Protein AF-A0A0B5HIW0-F1 (afdb_monomer_lite)

pLDDT: mean 83.06, std 13.46, range [48.53, 96.5]

Foldseek 3Di:
DPDPVVVVVVVVVVVVVVVVVVVVVVVVVVVVVVVVVVVVVVVVVVVVVVVVVPPPPPVVVVVVVVVVVLVPDDPNPVVVVVVVVVLLVVLLVLLQVCQAPDQDAPVVSCCVCCVVVVSDHPVVNVVSVVVCVVVQQWDWDQDPNTTTIHGD

Sequence (152 aa):
MFGGDSDRNSIAKAFSKITGDVAKLSEELNRLKQDHSKLLEENMALKKQISANSFSFDREMIGSIVKETLKHAPSSNSLMKKFNKKRKSILTVRISNLAMHQNLTLPEIKEIVVDQEALCSKATFYRYVDRMKSRGMLDFVKINEMDIVVKA

Radius of gyration: 30.12 Å; chains: 1; bounding box: 63×43×89 Å

Structure (mmCIF, N/CA/C/O backbone):
data_AF-A0A0B5HIW0-F1
#
_entry.id   AF-A0A0B5HIW0-F1
#
loop_
_atom_site.group_PDB
_atom_site.id
_atom_site.type_symbol
_atom_site.label_atom_id
_atom_site.label_alt_id
_atom_site.label_comp_id
_atom_site.label_asym_id
_atom_site.label_entity_id
_atom_site.label_seq_id
_atom_site.pdbx_PDB_ins_code
_atom_site.Cartn_x
_atom_site.Cartn_y
_atom_site.Cartn_z
_atom_site.occupancy
_atom_site.B_iso_or_equiv
_atom_site.auth_seq_id
_atom_site.auth_comp_id
_atom_site.auth_asym_id
_atom_site.auth_atom_id
_atom_site.pdbx_PDB_model_num
ATOM 1 N N . MET A 1 1 ? 40.058 -11.526 -63.325 1.00 48.53 1 MET A N 1
ATOM 2 C CA . MET A 1 1 ? 40.212 -10.621 -62.166 1.00 48.53 1 MET A CA 1
ATOM 3 C C . MET A 1 1 ? 39.069 -9.608 -62.171 1.00 48.53 1 MET A C 1
ATOM 5 O O . MET A 1 1 ? 39.239 -8.581 -62.796 1.00 48.53 1 MET A O 1
ATOM 9 N N . PHE A 1 2 ? 37.910 -9.881 -61.556 1.00 53.56 2 PHE A N 1
ATOM 10 C CA . PHE A 1 2 ? 36.813 -8.889 -61.444 1.00 53.56 2 PHE A CA 1
ATOM 11 C C . PHE A 1 2 ? 35.931 -9.131 -60.197 1.00 53.56 2 PHE A C 1
ATOM 13 O O . PHE A 1 2 ? 34.711 -9.135 -60.279 1.00 53.56 2 PHE A O 1
ATOM 20 N N . GLY A 1 3 ? 36.547 -9.383 -59.033 1.00 55.62 3 GLY A N 1
ATOM 21 C CA . GLY A 1 3 ? 35.827 -9.527 -57.751 1.00 55.62 3 GLY A CA 1
ATOM 22 C C . GLY A 1 3 ? 35.833 -8.271 -56.865 1.00 55.62 3 GLY A C 1
ATOM 23 O O . GLY A 1 3 ? 34.950 -8.099 -56.036 1.00 55.62 3 GLY A O 1
ATOM 24 N N . GLY A 1 4 ? 36.798 -7.362 -57.056 1.00 61.31 4 GLY A N 1
ATOM 25 C CA . GLY A 1 4 ? 37.057 -6.259 -56.116 1.00 61.31 4 GLY A CA 1
ATOM 26 C C . GLY A 1 4 ? 36.039 -5.112 -56.128 1.00 61.31 4 GLY 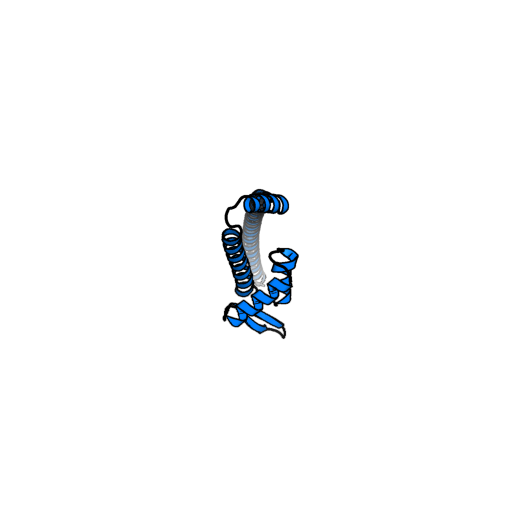A C 1
ATOM 27 O O . GLY A 1 4 ? 35.841 -4.468 -55.099 1.00 61.31 4 GLY A O 1
ATOM 28 N N . ASP A 1 5 ? 35.365 -4.862 -57.254 1.00 61.69 5 ASP A N 1
ATOM 29 C CA . ASP A 1 5 ? 34.419 -3.740 -57.371 1.00 61.69 5 ASP A CA 1
ATOM 30 C C . ASP A 1 5 ? 33.046 -4.054 -56.760 1.00 61.69 5 ASP A C 1
ATOM 32 O O . ASP A 1 5 ? 32.392 -3.167 -56.207 1.00 61.69 5 ASP A O 1
ATOM 36 N N . SER A 1 6 ? 32.628 -5.324 -56.788 1.00 67.69 6 SER A N 1
ATOM 37 C CA . SER A 1 6 ? 31.381 -5.772 -56.153 1.00 67.69 6 SER A CA 1
ATOM 38 C C . SER A 1 6 ? 31.472 -5.685 -54.626 1.00 67.69 6 SER A C 1
ATOM 40 O O . SER A 1 6 ? 30.557 -5.173 -53.977 1.00 67.69 6 SER A O 1
ATOM 42 N N . ASP A 1 7 ? 32.606 -6.102 -54.059 1.00 71.50 7 ASP A N 1
ATOM 43 C CA . ASP A 1 7 ? 32.850 -6.046 -52.616 1.00 71.50 7 ASP A CA 1
ATOM 44 C C . ASP A 1 7 ? 33.042 -4.610 -52.115 1.00 71.50 7 ASP A C 1
ATOM 46 O O . ASP A 1 7 ? 32.520 -4.237 -51.068 1.00 71.50 7 ASP A O 1
ATOM 50 N N . ARG A 1 8 ? 33.700 -3.734 -52.885 1.00 74.62 8 ARG A N 1
ATOM 51 C CA . ARG A 1 8 ? 33.768 -2.304 -52.531 1.00 74.62 8 ARG A CA 1
ATOM 52 C C . ARG A 1 8 ? 32.392 -1.653 -52.456 1.00 74.62 8 ARG A C 1
ATOM 54 O O . ARG A 1 8 ? 32.139 -0.855 -51.554 1.00 74.62 8 ARG A O 1
ATOM 61 N N . ASN A 1 9 ? 31.505 -1.985 -53.389 1.00 79.25 9 ASN A N 1
ATOM 62 C CA . ASN A 1 9 ? 30.176 -1.388 -53.456 1.00 79.25 9 ASN A CA 1
ATOM 63 C C . ASN A 1 9 ? 29.248 -1.912 -52.341 1.00 79.25 9 ASN A C 1
ATOM 65 O O . ASN A 1 9 ? 28.446 -1.158 -51.785 1.00 79.25 9 ASN A O 1
ATOM 69 N N . SER A 1 10 ? 29.377 -3.189 -51.960 1.00 81.62 10 SER A N 1
ATOM 70 C CA . SER A 1 10 ? 28.636 -3.766 -50.828 1.00 81.62 10 SER A CA 1
ATOM 71 C C . SER A 1 10 ? 29.095 -3.177 -49.488 1.00 81.62 10 SER A C 1
ATOM 73 O O . SER A 1 10 ? 28.260 -2.796 -48.664 1.00 81.62 10 SER A O 1
ATOM 75 N N . ILE A 1 11 ? 30.406 -2.993 -49.313 1.00 81.31 11 ILE A N 1
ATOM 76 C CA . ILE A 1 11 ? 31.005 -2.358 -48.135 1.00 81.31 11 ILE A CA 1
ATOM 77 C C . ILE A 1 11 ? 30.565 -0.891 -48.024 1.00 81.31 11 ILE A C 1
ATOM 79 O O . ILE A 1 11 ? 30.132 -0.461 -46.955 1.00 81.31 11 ILE A O 1
ATOM 83 N N . ALA A 1 12 ? 30.582 -0.130 -49.122 1.00 83.81 12 ALA A N 1
ATOM 84 C CA . ALA A 1 12 ? 30.123 1.261 -49.131 1.00 83.81 12 ALA A CA 1
ATOM 85 C C . ALA A 1 12 ? 28.642 1.398 -48.727 1.00 83.81 12 ALA A C 1
ATOM 87 O O . ALA A 1 12 ? 28.290 2.274 -47.933 1.00 83.81 12 ALA A O 1
ATOM 88 N N . LYS A 1 13 ? 27.773 0.495 -49.204 1.00 87.44 13 LYS A N 1
ATOM 89 C CA . LYS A 1 13 ? 26.360 0.445 -48.787 1.00 87.44 13 LYS A CA 1
ATOM 90 C C . LYS A 1 13 ? 26.201 0.110 -47.304 1.00 87.44 13 LYS A C 1
ATOM 92 O O . LYS A 1 13 ? 25.373 0.727 -46.636 1.00 87.44 13 LYS A O 1
ATOM 97 N N . ALA A 1 14 ? 26.988 -0.829 -46.780 1.00 86.94 14 ALA A N 1
ATOM 98 C CA . ALA A 1 14 ? 26.964 -1.176 -45.361 1.00 86.94 14 ALA A CA 1
ATOM 99 C C . ALA A 1 14 ? 27.397 0.008 -44.481 1.00 86.94 14 ALA A C 1
ATOM 101 O O . ALA A 1 14 ? 26.700 0.337 -43.524 1.00 86.94 14 ALA A O 1
ATOM 102 N N . PHE A 1 15 ? 28.475 0.712 -44.841 1.00 88.56 15 PHE A N 1
ATOM 103 C CA . PHE A 1 15 ? 28.920 1.906 -44.116 1.00 88.56 15 PHE A CA 1
ATOM 104 C C . PHE A 1 15 ? 27.912 3.053 -44.181 1.00 88.56 15 PHE A C 1
ATOM 106 O O . PHE A 1 15 ? 27.687 3.707 -43.164 1.00 88.56 15 PHE A O 1
ATOM 113 N N . SER A 1 16 ? 27.269 3.271 -45.334 1.00 89.69 16 SER A N 1
ATOM 114 C CA . SER A 1 16 ? 26.196 4.264 -45.476 1.00 89.69 16 SER A CA 1
ATOM 115 C C . SER A 1 16 ? 24.995 3.938 -44.581 1.00 89.69 16 SER A C 1
ATOM 117 O O . SER A 1 16 ? 24.428 4.827 -43.947 1.00 89.69 16 SER A O 1
ATOM 119 N N . LYS A 1 17 ? 2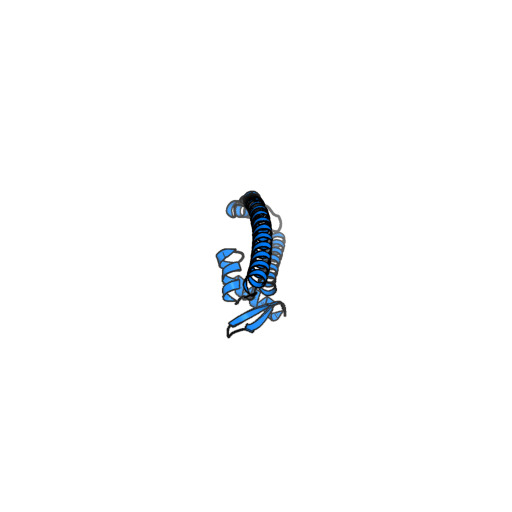4.643 2.653 -44.459 1.00 91.50 17 LYS A N 1
ATOM 120 C CA . LYS A 1 17 ? 23.584 2.208 -43.550 1.00 91.50 17 LYS A CA 1
ATOM 121 C C . LYS A 1 17 ? 23.972 2.404 -42.082 1.00 91.50 17 LYS A C 1
ATOM 123 O O . LYS A 1 17 ? 23.197 2.983 -41.333 1.00 91.50 17 LYS A O 1
ATOM 128 N N . ILE A 1 18 ? 25.188 2.010 -41.699 1.00 90.88 18 ILE A N 1
ATOM 129 C CA . ILE A 1 18 ? 25.709 2.183 -40.333 1.00 90.88 18 ILE A CA 1
ATOM 130 C C . ILE A 1 18 ? 25.744 3.662 -39.945 1.00 90.88 18 ILE A C 1
ATOM 132 O O . ILE A 1 18 ? 25.318 4.014 -38.853 1.00 90.88 18 ILE A O 1
ATOM 136 N N . THR A 1 19 ? 26.207 4.547 -40.829 1.00 90.19 19 THR A N 1
ATOM 137 C CA . THR A 1 19 ? 26.210 5.994 -40.550 1.00 90.19 19 THR A CA 1
ATOM 138 C C . THR A 1 19 ? 24.798 6.551 -40.393 1.00 90.19 19 THR A C 1
ATOM 140 O O . THR A 1 19 ? 24.568 7.358 -39.493 1.00 90.19 19 THR A O 1
ATOM 143 N N . GLY A 1 20 ? 23.840 6.084 -41.198 1.00 92.12 20 GLY A N 1
ATOM 144 C CA . GLY A 1 20 ? 22.427 6.428 -41.033 1.00 92.12 20 GLY A CA 1
ATOM 145 C C . GLY A 1 20 ? 21.839 5.944 -39.703 1.00 92.12 20 GLY A C 1
ATOM 146 O O . GLY A 1 20 ? 21.137 6.697 -39.030 1.00 92.12 20 GLY A O 1
ATOM 147 N N . ASP A 1 21 ? 22.156 4.717 -39.294 1.00 92.56 21 ASP A N 1
ATOM 148 C CA . ASP A 1 21 ? 21.675 4.140 -38.035 1.00 92.56 21 ASP A CA 1
ATOM 149 C C . ASP A 1 21 ? 22.323 4.825 -36.818 1.00 92.56 21 ASP A C 1
ATOM 151 O O . ASP A 1 21 ? 21.635 5.133 -35.847 1.00 92.56 21 ASP A O 1
ATOM 155 N N . VAL A 1 22 ? 23.614 5.169 -36.889 1.00 93.56 22 VAL A N 1
ATOM 156 C CA . VAL A 1 22 ? 24.318 5.951 -35.855 1.00 93.56 22 VAL A CA 1
ATOM 157 C C . VAL A 1 22 ? 23.713 7.348 -35.707 1.00 93.56 22 VAL A C 1
ATOM 159 O O . VAL A 1 22 ? 23.535 7.819 -34.583 1.00 93.56 22 VAL A O 1
ATOM 162 N N . ALA A 1 23 ? 23.349 8.003 -36.813 1.00 92.00 23 ALA A N 1
ATOM 163 C CA . ALA A 1 23 ? 22.689 9.305 -36.768 1.00 92.00 23 ALA A CA 1
ATOM 164 C C . ALA A 1 23 ? 21.316 9.223 -36.078 1.00 92.00 23 ALA A C 1
ATOM 166 O O . ALA A 1 23 ? 21.024 10.036 -35.201 1.00 92.00 23 ALA A O 1
ATOM 167 N N . LYS A 1 24 ? 20.511 8.203 -36.405 1.00 93.19 24 LYS A N 1
ATOM 168 C CA . LYS A 1 24 ? 19.208 7.965 -35.761 1.00 93.19 24 LYS A CA 1
ATOM 169 C C . LYS A 1 24 ? 19.344 7.663 -34.272 1.00 93.19 24 LYS A C 1
ATOM 171 O O . LYS A 1 24 ? 18.658 8.282 -33.466 1.00 93.19 24 LYS A O 1
ATOM 176 N N . LEU A 1 25 ? 20.268 6.776 -33.898 1.00 92.38 25 LEU A N 1
ATOM 177 C CA . LEU A 1 25 ? 20.545 6.457 -32.496 1.00 92.38 25 LEU A CA 1
ATOM 178 C C . LEU A 1 25 ? 20.999 7.693 -31.717 1.00 92.38 25 LEU A C 1
ATOM 180 O O . LEU A 1 25 ? 20.577 7.893 -30.582 1.00 92.38 25 LEU A O 1
ATOM 184 N N . SER A 1 26 ? 21.826 8.549 -32.321 1.00 92.06 26 SER A N 1
ATOM 185 C CA . SER A 1 26 ? 22.236 9.806 -31.693 1.00 92.06 26 SER A CA 1
ATOM 186 C C . SER A 1 26 ? 21.053 10.747 -31.466 1.00 92.06 26 SER A C 1
ATOM 188 O O . SER A 1 26 ? 21.012 11.443 -30.451 1.00 92.06 26 SER A O 1
ATOM 190 N N . GLU A 1 27 ? 20.101 10.795 -32.396 1.00 94.38 27 GLU A N 1
ATOM 191 C CA . GLU A 1 27 ? 18.908 11.626 -32.262 1.00 94.38 27 GLU A CA 1
ATOM 192 C C . GLU A 1 27 ? 17.963 11.082 -31.182 1.00 94.38 27 GLU A C 1
ATOM 194 O O . GLU A 1 27 ? 17.504 11.840 -30.325 1.00 94.38 27 GLU A O 1
ATOM 199 N N . GLU A 1 28 ? 17.740 9.768 -31.153 1.00 94.19 28 GLU A N 1
ATOM 200 C CA . GLU A 1 28 ? 16.955 9.097 -30.111 1.00 94.19 28 GLU A CA 1
ATOM 201 C C . GLU A 1 28 ? 17.572 9.279 -28.722 1.00 94.19 28 GLU A C 1
ATOM 203 O O . GLU A 1 28 ? 16.864 9.609 -27.772 1.00 94.19 28 GLU A O 1
ATOM 208 N N . LEU A 1 29 ? 18.895 9.149 -28.599 1.00 93.06 29 LEU A N 1
ATOM 209 C CA . LEU A 1 29 ? 19.611 9.343 -27.337 1.00 93.06 29 LEU A CA 1
ATOM 210 C C . LEU A 1 29 ? 19.461 10.787 -26.834 1.00 93.06 29 LEU A C 1
ATOM 212 O O . LEU A 1 29 ? 19.252 11.016 -25.641 1.00 93.06 29 LEU A O 1
ATOM 216 N N . ASN A 1 30 ? 19.504 11.768 -27.738 1.00 93.06 30 ASN A N 1
ATOM 217 C CA . ASN A 1 30 ? 19.277 13.169 -27.388 1.00 93.06 30 ASN A CA 1
ATOM 218 C C . ASN A 1 30 ? 17.831 13.434 -26.946 1.00 93.06 30 ASN A C 1
ATOM 220 O O . ASN A 1 30 ? 17.629 14.114 -25.938 1.00 93.06 30 ASN A O 1
ATOM 224 N N . ARG A 1 31 ? 16.835 12.858 -27.632 1.00 94.88 31 ARG A N 1
ATOM 225 C CA . ARG A 1 31 ? 15.425 12.952 -27.215 1.00 94.88 31 ARG A CA 1
ATOM 226 C C . ARG A 1 31 ? 15.207 12.315 -25.845 1.00 94.88 31 ARG A C 1
ATOM 228 O O . ARG A 1 31 ? 14.646 12.950 -24.959 1.00 94.88 31 ARG A O 1
ATOM 235 N N . LEU A 1 32 ? 15.752 11.120 -25.628 1.00 93.19 32 LEU A N 1
ATOM 236 C CA . LEU A 1 32 ? 15.624 10.403 -24.362 1.00 93.19 32 LEU A CA 1
ATOM 237 C C . LEU A 1 32 ? 16.258 11.170 -23.193 1.00 93.19 32 LEU A C 1
ATOM 239 O O . LEU A 1 32 ? 15.688 11.229 -22.105 1.00 93.19 32 LEU A O 1
ATOM 243 N N . LYS A 1 33 ? 17.415 11.809 -23.412 1.00 93.00 33 LYS A N 1
ATOM 244 C CA . LYS A 1 33 ? 18.030 12.702 -22.415 1.00 93.00 33 LYS A CA 1
ATOM 245 C C . LYS A 1 33 ? 17.126 13.882 -22.067 1.00 93.00 33 LYS A C 1
ATOM 247 O O . LYS A 1 33 ? 17.026 14.243 -20.894 1.00 93.00 33 LYS A O 1
ATOM 252 N N . GLN A 1 34 ? 16.479 14.478 -23.065 1.00 94.50 34 GLN A N 1
ATOM 253 C CA . GLN A 1 34 ? 15.571 15.600 -22.856 1.00 94.50 34 GLN A CA 1
ATOM 254 C C . GLN A 1 34 ? 14.332 15.178 -22.055 1.00 94.50 34 GLN A C 1
ATOM 256 O O . GLN A 1 34 ? 13.962 15.861 -21.099 1.00 94.50 34 GLN A O 1
ATOM 261 N N . ASP A 1 35 ? 13.741 14.033 -22.390 1.00 93.06 35 ASP A N 1
ATOM 262 C CA . ASP A 1 35 ? 12.578 13.494 -21.681 1.00 93.06 35 ASP A CA 1
ATOM 263 C C . ASP A 1 35 ? 12.922 13.111 -20.239 1.00 93.06 35 ASP A C 1
ATOM 265 O O . ASP A 1 35 ? 12.192 13.459 -19.310 1.00 93.06 35 ASP A O 1
ATOM 269 N N . HIS A 1 36 ? 14.084 12.489 -20.018 1.00 92.44 36 HIS A N 1
ATOM 270 C CA . HIS A 1 36 ? 14.567 12.181 -18.672 1.00 92.44 36 HIS A CA 1
ATOM 271 C C . HIS A 1 36 ? 14.756 13.446 -17.821 1.00 92.44 36 HIS A C 1
ATOM 273 O O . HIS A 1 36 ? 14.417 13.457 -16.637 1.00 92.44 36 HIS A O 1
ATOM 279 N N . SER A 1 37 ? 15.259 14.533 -18.416 1.00 92.62 37 SER A N 1
ATOM 280 C CA . SER A 1 37 ? 15.401 15.810 -17.711 1.00 92.62 37 SER A CA 1
ATOM 281 C C . SER A 1 37 ? 14.047 16.391 -17.290 1.00 92.62 37 SER A C 1
ATOM 283 O O . SER A 1 37 ? 13.918 16.853 -16.158 1.00 92.62 37 SER A O 1
ATOM 285 N N . LYS A 1 38 ? 13.031 16.327 -18.161 1.00 93.75 38 LYS A N 1
ATOM 286 C CA . LYS A 1 38 ? 11.668 16.786 -17.840 1.00 93.75 38 LYS A CA 1
ATOM 287 C C . LYS A 1 38 ? 11.029 15.949 -16.733 1.00 93.75 38 LYS A C 1
ATOM 289 O O . LYS A 1 38 ? 10.497 16.500 -15.776 1.00 93.75 38 LYS A O 1
ATOM 294 N N . LEU A 1 39 ? 11.143 14.623 -16.815 1.00 93.06 39 LEU A N 1
ATOM 295 C CA . LEU A 1 39 ? 10.603 13.713 -15.799 1.00 93.06 39 LEU A CA 1
ATOM 296 C C . LEU A 1 39 ? 11.245 13.917 -14.421 1.00 93.06 39 LEU A C 1
ATOM 298 O O . LEU A 1 39 ? 10.571 13.771 -13.398 1.00 93.06 39 LEU A O 1
ATOM 302 N N . LEU A 1 40 ? 12.539 14.251 -14.371 1.00 93.31 40 LEU A N 1
ATOM 303 C CA . LEU A 1 40 ? 13.216 14.606 -13.122 1.00 93.31 40 LEU A CA 1
ATOM 304 C C . LEU A 1 40 ? 12.671 15.906 -12.527 1.00 93.31 40 LEU A C 1
ATOM 306 O O . LEU A 1 40 ? 12.465 15.981 -11.314 1.00 93.31 40 LEU A O 1
ATOM 310 N N . GLU A 1 41 ? 12.425 16.912 -13.362 1.00 91.62 41 GLU A N 1
ATOM 311 C CA . GLU A 1 41 ? 11.862 18.193 -12.939 1.00 91.62 41 GLU A CA 1
ATOM 312 C C . GLU A 1 41 ? 10.431 18.034 -12.408 1.00 91.62 41 GLU A C 1
ATOM 314 O O . GLU A 1 41 ? 10.129 18.491 -11.302 1.00 91.62 41 GLU A O 1
ATOM 319 N N . GLU A 1 42 ? 9.584 17.285 -13.117 1.00 91.75 42 GLU A N 1
ATOM 320 C CA . GLU A 1 42 ? 8.236 16.935 -12.660 1.00 91.75 42 GLU A CA 1
ATOM 321 C C . GLU A 1 42 ? 8.268 16.162 -11.336 1.00 91.75 42 GLU A C 1
ATOM 323 O O . GLU A 1 42 ? 7.522 16.482 -10.410 1.00 91.75 42 GLU A O 1
ATOM 328 N N . ASN A 1 43 ? 9.179 15.193 -11.187 1.00 89.31 43 ASN A N 1
ATOM 329 C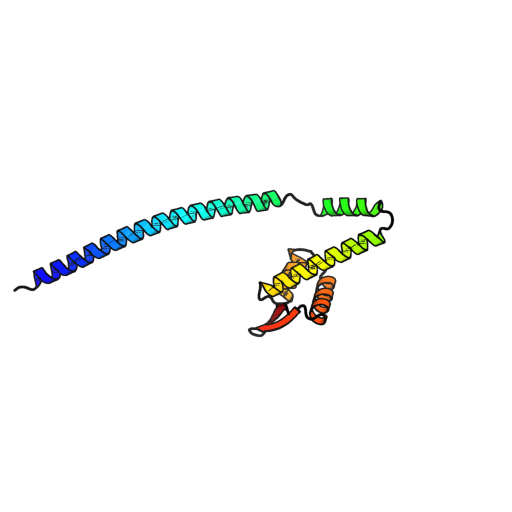 CA . ASN A 1 43 ? 9.351 14.468 -9.927 1.00 89.31 43 ASN A CA 1
ATOM 330 C C . ASN A 1 43 ? 9.759 15.387 -8.774 1.00 89.31 43 ASN A C 1
ATOM 332 O O . ASN A 1 43 ? 9.264 15.235 -7.656 1.00 89.31 43 ASN A O 1
ATOM 336 N N . MET A 1 44 ? 10.672 16.329 -9.015 1.00 91.69 44 MET A N 1
ATOM 337 C CA . MET A 1 44 ? 11.083 17.298 -7.999 1.00 91.69 44 MET A CA 1
ATOM 338 C C . MET A 1 44 ? 9.925 18.220 -7.608 1.00 91.69 44 MET A C 1
ATOM 340 O O . MET A 1 44 ? 9.710 18.454 -6.416 1.00 91.69 44 MET A O 1
ATOM 344 N N . ALA A 1 45 ? 9.139 18.687 -8.581 1.00 87.94 45 ALA A N 1
ATOM 345 C CA . ALA A 1 45 ? 7.957 19.505 -8.336 1.00 87.94 45 ALA A CA 1
ATOM 346 C C . ALA A 1 45 ? 6.890 18.742 -7.535 1.00 87.94 45 ALA A C 1
ATOM 348 O O . ALA A 1 45 ? 6.395 19.257 -6.531 1.00 87.94 45 ALA A O 1
ATOM 349 N N . LEU A 1 46 ? 6.597 17.493 -7.908 1.00 86.06 46 LEU A N 1
ATOM 350 C CA . LEU A 1 46 ? 5.659 16.630 -7.189 1.00 86.06 46 LEU A CA 1
ATOM 351 C C . LEU A 1 46 ? 6.140 16.328 -5.766 1.00 86.06 46 LEU A C 1
ATOM 353 O O . LEU A 1 46 ? 5.363 16.455 -4.823 1.00 86.06 46 LEU A O 1
ATOM 357 N N . LYS A 1 47 ? 7.426 16.012 -5.568 1.00 82.81 47 LYS A N 1
ATOM 358 C CA . LYS A 1 47 ? 8.001 15.824 -4.223 1.00 82.81 47 LYS A CA 1
ATOM 359 C C . LYS A 1 47 ? 7.878 17.082 -3.368 1.00 82.81 47 LYS A C 1
ATOM 361 O O . LYS A 1 47 ? 7.548 16.978 -2.189 1.00 82.81 47 LYS A O 1
ATOM 366 N N . LYS A 1 48 ? 8.099 18.262 -3.955 1.00 80.50 48 LYS A N 1
ATOM 367 C CA . LYS A 1 48 ? 7.937 19.550 -3.268 1.00 80.50 48 LYS A CA 1
ATOM 368 C C . LYS A 1 48 ? 6.474 19.848 -2.936 1.00 80.50 48 LYS A C 1
ATOM 370 O O . LYS A 1 48 ? 6.193 20.383 -1.871 1.00 80.50 48 LYS A O 1
ATOM 375 N N . GLN A 1 49 ? 5.535 19.490 -3.808 1.00 80.25 49 GLN A N 1
ATOM 376 C CA . GLN A 1 49 ? 4.106 19.597 -3.511 1.00 80.25 49 GLN A CA 1
ATOM 377 C C . GLN A 1 49 ? 3.682 18.624 -2.412 1.00 80.25 49 GLN A C 1
ATOM 379 O O . GLN A 1 49 ? 2.914 19.009 -1.540 1.00 80.25 49 GLN A O 1
ATOM 384 N N . ILE A 1 50 ? 4.202 17.394 -2.401 1.00 74.50 50 ILE A N 1
ATOM 385 C CA . ILE A 1 50 ? 3.948 16.433 -1.323 1.00 74.50 50 ILE A CA 1
ATOM 386 C C . ILE A 1 50 ? 4.514 16.959 -0.007 1.00 74.50 50 ILE A C 1
ATOM 388 O O . ILE A 1 50 ? 3.807 16.914 0.992 1.00 74.50 50 ILE A O 1
ATOM 392 N N . SER A 1 51 ? 5.734 17.504 0.019 1.00 69.31 51 SER A N 1
ATOM 393 C CA . SER A 1 51 ? 6.310 18.058 1.250 1.00 69.31 51 SER A CA 1
ATOM 394 C C . SER A 1 51 ? 5.605 19.337 1.714 1.00 69.31 51 SER A C 1
ATOM 396 O O . SER A 1 51 ? 5.396 19.506 2.910 1.00 69.31 51 SER A O 1
ATOM 398 N N . ALA A 1 52 ? 5.165 20.198 0.793 1.00 64.62 52 ALA A N 1
ATOM 399 C CA . ALA A 1 52 ? 4.379 21.388 1.116 1.00 64.62 52 ALA A CA 1
ATOM 400 C C . ALA A 1 52 ? 2.954 21.039 1.583 1.00 64.62 52 ALA A C 1
ATOM 402 O O . ALA A 1 52 ? 2.463 21.636 2.533 1.00 64.62 52 ALA A O 1
ATOM 403 N N . ASN A 1 53 ? 2.300 20.042 0.979 1.00 58.41 53 ASN A N 1
ATOM 404 C CA . ASN A 1 53 ? 1.007 19.519 1.440 1.00 58.41 53 ASN A CA 1
ATOM 405 C C . ASN A 1 53 ? 1.140 18.659 2.702 1.00 58.41 53 ASN A C 1
ATOM 407 O O . ASN A 1 53 ? 0.163 18.484 3.426 1.00 58.41 53 ASN A O 1
ATOM 411 N N . SER A 1 54 ? 2.350 18.189 3.009 1.00 49.19 54 SER A N 1
ATOM 412 C CA . SER A 1 54 ? 2.732 17.667 4.323 1.00 49.19 54 SER A CA 1
ATOM 413 C C . SER A 1 54 ? 2.953 18.799 5.328 1.00 49.19 54 SER A C 1
ATOM 415 O O . SER A 1 54 ? 3.749 18.633 6.252 1.00 49.19 54 SER A O 1
ATOM 417 N N . PHE A 1 55 ? 2.249 19.937 5.177 1.00 51.41 55 PHE A N 1
ATOM 418 C CA . PHE A 1 55 ? 1.962 20.831 6.293 1.00 51.41 55 PHE A CA 1
ATOM 419 C C . PHE A 1 55 ? 1.612 19.938 7.470 1.00 51.41 55 PHE A C 1
ATOM 421 O O . PHE A 1 55 ? 0.620 19.207 7.442 1.00 51.41 55 PHE A O 1
ATOM 428 N N . SER A 1 56 ? 2.532 19.936 8.427 1.00 48.53 56 SER A N 1
ATOM 429 C CA . SER A 1 56 ? 2.507 19.154 9.640 1.00 48.53 56 SER A CA 1
ATOM 430 C C . SER A 1 56 ? 1.147 19.343 10.296 1.00 48.53 56 SER A C 1
ATOM 432 O O . SER A 1 56 ? 0.901 20.303 11.024 1.00 48.53 56 SER A O 1
ATOM 434 N N . PHE A 1 57 ? 0.231 18.424 10.014 1.00 52.12 57 PHE A N 1
ATOM 435 C CA . PHE A 1 57 ? -0.879 18.133 10.890 1.00 52.12 57 PHE A CA 1
ATOM 436 C C . PHE A 1 57 ? -0.251 17.451 12.088 1.00 52.12 57 PHE A C 1
ATOM 438 O O . PHE A 1 57 ? -0.260 16.225 12.195 1.00 52.12 57 PHE A O 1
ATOM 445 N N . ASP A 1 58 ? 0.390 18.267 12.918 1.00 57.84 58 ASP A N 1
ATOM 446 C CA . ASP A 1 58 ? 1.116 17.807 14.074 1.00 57.84 58 ASP A CA 1
ATOM 447 C C . ASP A 1 58 ? 0.132 16.964 14.882 1.00 57.84 58 ASP A C 1
ATOM 449 O O . ASP A 1 58 ? -0.934 17.427 15.311 1.00 57.84 58 ASP A O 1
ATOM 453 N N . ARG A 1 59 ? 0.408 15.661 14.949 1.00 59.00 59 ARG A N 1
ATOM 454 C CA . ARG A 1 59 ? -0.517 14.664 15.499 1.00 59.00 59 ARG A CA 1
ATOM 455 C C . ARG A 1 59 ? -0.893 15.040 16.928 1.00 59.00 59 ARG A C 1
ATOM 457 O O . ARG A 1 59 ? -2.014 14.773 17.369 1.00 59.00 59 ARG A O 1
ATOM 464 N N . GLU A 1 60 ? 0.031 15.700 17.620 1.00 59.62 60 GLU A N 1
ATOM 465 C CA . GLU A 1 60 ? -0.163 16.263 18.946 1.00 59.62 60 GLU A CA 1
ATOM 466 C C . GLU A 1 60 ? -1.077 17.490 18.934 1.00 59.62 60 GLU A C 1
ATOM 468 O O . GLU A 1 60 ? -1.993 17.559 19.754 1.00 59.62 60 GLU A O 1
ATOM 473 N N . MET A 1 61 ? -0.932 18.405 17.972 1.00 64.38 61 MET A N 1
ATOM 474 C CA . MET A 1 61 ? -1.822 19.562 17.809 1.00 64.38 61 MET A CA 1
ATOM 475 C C . MET A 1 61 ? -3.257 19.132 17.483 1.00 64.38 61 MET A C 1
ATOM 477 O O . MET A 1 61 ? -4.194 19.579 18.146 1.00 64.38 61 MET A O 1
ATOM 481 N N . ILE A 1 62 ? -3.456 18.205 16.536 1.00 67.88 62 ILE A N 1
ATOM 482 C CA . ILE A 1 62 ? -4.791 17.641 16.263 1.00 67.88 62 ILE A CA 1
ATOM 483 C C . ILE A 1 62 ? -5.324 16.925 17.500 1.00 67.88 62 ILE A C 1
ATOM 485 O O . ILE A 1 62 ? -6.485 17.107 17.865 1.00 67.88 62 ILE A O 1
ATOM 489 N N . GLY A 1 63 ? -4.493 16.117 18.163 1.00 68.38 63 GLY A N 1
ATOM 490 C CA . GLY A 1 63 ? -4.873 15.426 19.391 1.00 68.38 63 GLY A CA 1
ATOM 491 C C . GLY A 1 63 ? -5.347 16.395 20.475 1.00 68.38 63 GLY A C 1
ATOM 492 O O . GLY A 1 6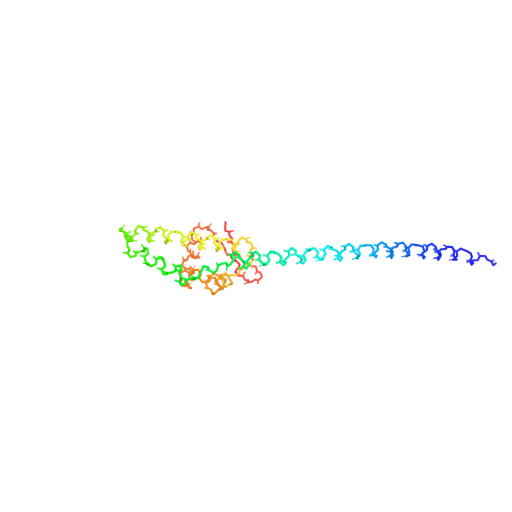3 ? -6.333 16.115 21.157 1.00 68.38 63 GLY A O 1
ATOM 493 N N . SER A 1 64 ? -4.692 17.549 20.585 1.00 71.06 64 SER A N 1
ATOM 494 C CA . SER A 1 64 ? -5.015 18.619 21.529 1.00 71.06 64 SER A CA 1
ATOM 495 C C . SER A 1 64 ? -6.322 19.319 21.167 1.00 71.06 64 SER A C 1
ATOM 497 O O . SER A 1 64 ? -7.211 19.407 22.009 1.00 71.06 64 SER A O 1
ATOM 499 N N . ILE A 1 65 ? -6.497 19.714 19.902 1.00 69.38 65 ILE A N 1
ATOM 500 C CA . ILE A 1 65 ? -7.731 20.343 19.404 1.00 69.38 65 ILE A CA 1
ATOM 501 C C . ILE A 1 65 ? -8.922 19.398 19.572 1.00 69.38 65 ILE A C 1
ATOM 503 O O . ILE A 1 65 ? -9.979 19.808 20.043 1.00 69.38 65 ILE A O 1
ATOM 507 N N . VAL A 1 66 ? -8.761 18.115 19.236 1.00 72.25 66 VAL A N 1
ATOM 508 C CA . VAL A 1 66 ? -9.815 17.105 19.391 1.00 72.25 66 VAL A CA 1
ATOM 509 C C . VAL A 1 66 ? -10.146 16.887 20.866 1.00 72.25 66 VAL A C 1
ATOM 511 O O . VAL A 1 66 ? -11.325 16.839 21.209 1.00 72.25 66 VAL A O 1
ATOM 514 N N . LYS A 1 67 ? -9.145 16.786 21.751 1.00 68.88 67 LYS A N 1
ATOM 515 C CA . LYS A 1 67 ? -9.370 16.658 23.201 1.00 68.88 67 LYS A CA 1
ATOM 516 C C . LYS A 1 67 ? -10.101 17.870 23.776 1.00 68.88 67 LYS A C 1
ATOM 518 O O . LYS A 1 67 ? -11.044 17.682 24.539 1.00 68.88 67 LYS A O 1
ATOM 523 N N . GLU A 1 68 ? -9.699 19.077 23.393 1.00 67.62 68 GLU A N 1
ATOM 524 C CA . GLU A 1 68 ? -10.324 20.319 23.856 1.00 67.62 68 GLU A CA 1
ATOM 525 C C . GLU A 1 68 ? -11.758 20.450 23.326 1.00 67.62 68 GLU A C 1
ATOM 527 O O . GLU A 1 68 ? -12.692 20.700 24.083 1.00 67.62 68 GLU A O 1
ATOM 532 N N . THR A 1 69 ? -11.977 20.136 22.049 1.00 65.50 69 THR A N 1
ATOM 533 C CA . THR A 1 69 ? -13.316 20.131 21.437 1.00 65.50 69 THR A CA 1
ATOM 534 C C . THR A 1 69 ? -14.235 19.081 22.078 1.00 65.50 69 THR A C 1
ATOM 536 O O . THR A 1 69 ? -15.431 19.314 22.239 1.00 65.50 69 THR A O 1
ATOM 539 N N . LEU A 1 70 ? -13.701 17.918 22.471 1.00 65.31 70 LEU A N 1
ATOM 540 C CA . LEU A 1 70 ? -14.466 16.862 23.143 1.00 65.31 70 LEU A CA 1
ATOM 541 C C . LEU A 1 70 ? -14.807 17.191 24.603 1.00 65.31 70 LEU A C 1
ATOM 543 O O . LEU A 1 70 ? -15.809 16.674 25.096 1.00 65.31 70 LEU A O 1
ATOM 547 N N . LYS A 1 71 ? -14.015 18.030 25.287 1.00 66.38 71 LYS A N 1
ATOM 548 C CA . LYS A 1 71 ? -14.305 18.481 26.660 1.00 66.38 71 LYS A CA 1
ATOM 549 C C . LYS A 1 71 ? -15.544 19.374 26.734 1.00 66.38 71 LYS A C 1
ATOM 551 O O . LYS A 1 71 ? -16.300 19.258 27.692 1.00 66.38 71 LYS A O 1
ATOM 556 N N . HIS A 1 72 ? -15.767 20.219 25.727 1.00 62.44 72 HIS A N 1
ATOM 557 C CA . HIS A 1 72 ? -16.850 21.217 25.727 1.00 62.44 72 HIS A CA 1
ATOM 558 C C . HIS A 1 72 ? -18.109 20.785 24.963 1.00 62.44 72 HIS A C 1
ATOM 560 O O . HIS A 1 72 ? -19.075 21.541 24.881 1.00 62.44 72 HIS A O 1
ATOM 566 N N . ALA A 1 73 ? -18.134 19.579 24.389 1.00 57.22 73 ALA A N 1
ATOM 567 C CA . ALA A 1 73 ? -19.270 19.128 23.595 1.00 57.22 73 ALA A CA 1
ATOM 568 C C . ALA A 1 73 ? -20.399 18.525 24.463 1.00 57.22 73 ALA A C 1
ATOM 570 O O . ALA A 1 73 ? -20.181 17.507 25.134 1.00 57.22 73 ALA A O 1
ATOM 571 N N . PRO A 1 74 ? -21.636 19.055 24.398 1.00 55.78 74 PRO A N 1
ATOM 572 C CA . PRO A 1 74 ? -22.780 18.447 25.062 1.00 55.78 74 PRO A CA 1
ATOM 573 C C . PRO A 1 74 ? -23.103 17.118 24.359 1.00 55.78 74 PRO A C 1
ATOM 575 O O . PRO A 1 74 ? -23.360 17.072 23.157 1.00 55.78 74 PRO A O 1
ATOM 578 N N . SER A 1 75 ? -23.046 16.015 25.112 1.00 58.06 75 SER A N 1
ATOM 579 C CA . SER A 1 75 ? -23.068 14.623 24.622 1.00 58.06 75 SER A CA 1
ATOM 580 C C . SER A 1 75 ? -21.800 14.192 23.864 1.00 58.06 75 SER A C 1
ATOM 582 O O . SER A 1 75 ? -21.815 13.860 22.672 1.00 58.06 75 SER A O 1
ATOM 584 N N . SER A 1 76 ? -20.694 14.080 24.609 1.00 57.84 76 SER A N 1
ATOM 585 C CA . SER A 1 76 ? -19.447 13.416 24.187 1.00 57.84 76 SER A CA 1
ATOM 586 C C . SER A 1 76 ? -19.684 12.050 23.513 1.00 57.84 76 SER A C 1
ATOM 588 O O . SER A 1 76 ? -18.967 11.670 22.587 1.00 57.84 76 SER A O 1
ATOM 590 N N . ASN A 1 77 ? -20.757 11.341 23.881 1.00 63.19 77 ASN A N 1
ATOM 591 C CA . ASN A 1 77 ? -21.144 10.054 23.304 1.00 63.19 77 ASN A CA 1
ATOM 592 C C . ASN A 1 77 ? -21.518 10.110 21.810 1.00 63.19 77 ASN A C 1
ATOM 594 O O . ASN A 1 77 ? -21.207 9.176 21.070 1.00 63.19 77 ASN A O 1
ATOM 598 N N . SER A 1 78 ? -22.176 11.172 21.335 1.00 67.50 78 SER A N 1
ATOM 599 C CA . SER A 1 78 ? -22.605 11.272 19.928 1.00 67.50 78 SER A CA 1
ATOM 600 C C . SER A 1 78 ? -21.422 11.530 18.991 1.00 67.50 78 SER A C 1
ATOM 602 O O . SER A 1 78 ? -21.256 10.850 17.971 1.00 67.50 78 SER A O 1
ATOM 604 N N . LEU A 1 79 ? -20.538 12.456 19.371 1.00 66.94 79 LEU A N 1
ATOM 605 C CA . LEU A 1 79 ? -19.325 12.767 18.613 1.00 66.94 79 LEU A CA 1
ATOM 606 C C . LEU A 1 79 ? -18.325 11.613 18.643 1.00 66.94 79 LEU A C 1
ATOM 608 O O . LEU A 1 79 ? -17.804 11.246 17.590 1.00 66.94 79 LEU A O 1
ATOM 612 N N . MET A 1 80 ? -18.129 10.967 19.796 1.00 66.06 80 MET A N 1
ATOM 613 C CA . MET A 1 80 ? -17.255 9.795 19.897 1.00 66.06 80 MET A CA 1
ATOM 614 C C . MET A 1 80 ? -17.768 8.623 19.056 1.00 66.06 80 MET A C 1
ATOM 616 O O . MET A 1 80 ? -16.978 7.950 18.394 1.00 66.06 80 MET A O 1
ATOM 620 N N . LYS A 1 81 ? -19.090 8.406 18.982 1.00 71.69 81 LYS A N 1
ATOM 621 C CA . LYS A 1 81 ? -19.681 7.418 18.062 1.00 71.69 81 LYS A CA 1
ATOM 622 C C . LYS A 1 81 ? -19.417 7.771 16.596 1.00 71.69 81 LYS A C 1
ATOM 624 O O . LYS A 1 81 ? -19.009 6.895 15.831 1.00 71.69 81 LYS A O 1
ATOM 629 N N . LYS A 1 82 ? -19.604 9.035 16.194 1.00 72.62 82 LYS A N 1
ATOM 630 C CA . LYS A 1 82 ? -19.318 9.500 14.821 1.00 72.62 82 LYS A CA 1
ATOM 631 C C . LYS A 1 82 ? -17.836 9.352 14.470 1.00 72.62 82 LYS A C 1
ATOM 633 O O . LYS A 1 82 ? -17.509 8.866 13.388 1.00 72.62 82 LYS A O 1
ATOM 638 N N . PHE A 1 83 ? -16.951 9.709 15.393 1.00 72.12 83 PHE A N 1
ATOM 639 C CA . PHE A 1 83 ? -15.509 9.601 15.224 1.00 72.12 83 PHE A CA 1
ATOM 640 C C . PHE A 1 83 ? -15.052 8.142 15.126 1.00 72.12 83 PHE A C 1
ATOM 642 O O . PHE A 1 83 ? -14.348 7.784 14.185 1.00 72.12 83 PHE A O 1
ATOM 649 N N . ASN A 1 84 ? -15.541 7.264 16.005 1.00 72.44 84 ASN A N 1
ATOM 650 C CA . ASN A 1 84 ? -15.265 5.828 15.931 1.00 72.44 84 ASN A CA 1
ATOM 651 C C . ASN A 1 84 ? -15.808 5.201 14.637 1.00 72.44 84 ASN A C 1
ATOM 653 O O . ASN A 1 84 ? -15.150 4.340 14.054 1.00 72.44 84 ASN A O 1
ATOM 657 N N . LYS A 1 85 ? -16.971 5.653 14.143 1.00 76.94 85 LYS A N 1
ATOM 658 C CA . LYS A 1 85 ? -17.520 5.221 12.848 1.00 76.94 85 LYS A CA 1
ATOM 659 C C . LYS A 1 85 ? -16.628 5.657 11.682 1.00 76.94 85 LYS A C 1
ATOM 661 O O . LYS A 1 85 ? -16.352 4.840 10.806 1.00 76.94 85 LYS A O 1
ATOM 666 N N . LYS A 1 86 ? -16.134 6.900 11.688 1.00 78.44 86 LYS A N 1
ATOM 667 C CA . LYS A 1 86 ? -15.177 7.390 10.681 1.00 78.44 86 LYS A CA 1
ATOM 668 C C . LYS A 1 86 ? -13.849 6.638 10.745 1.00 78.44 86 LYS A C 1
ATOM 670 O O . LYS A 1 86 ? -13.393 6.159 9.716 1.00 78.44 86 LYS A O 1
ATOM 675 N N . ARG A 1 87 ? -13.276 6.449 11.938 1.00 77.50 87 ARG A N 1
ATOM 676 C CA . ARG A 1 87 ? -12.044 5.667 12.141 1.00 77.50 87 ARG A CA 1
ATOM 677 C C . ARG A 1 87 ? -12.188 4.241 11.612 1.00 77.50 87 ARG A C 1
ATOM 679 O O . ARG A 1 87 ? -11.311 3.763 10.903 1.00 77.50 87 ARG A O 1
ATOM 686 N N . LYS A 1 88 ? -13.323 3.591 11.897 1.00 81.81 88 LYS A N 1
ATOM 687 C CA . LYS A 1 88 ? -13.670 2.285 11.325 1.00 81.81 88 LYS A CA 1
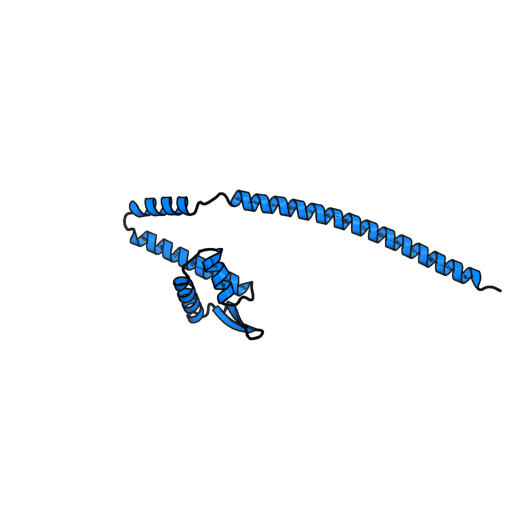ATOM 688 C C . LYS A 1 88 ? -13.668 2.320 9.799 1.00 81.81 88 LYS A C 1
ATOM 690 O O . LYS A 1 88 ? -13.068 1.449 9.187 1.00 81.81 88 LYS A O 1
ATOM 695 N N . SER A 1 89 ? -14.326 3.314 9.207 1.00 85.62 89 SER A N 1
ATOM 696 C CA . SER A 1 89 ? -14.384 3.474 7.752 1.00 85.62 89 SER A CA 1
ATOM 697 C C . SER A 1 89 ? -12.993 3.628 7.141 1.00 85.62 89 SER A C 1
ATOM 699 O O . SER A 1 89 ? -12.697 2.961 6.160 1.00 85.62 89 SER A O 1
ATOM 701 N N . ILE A 1 90 ? -12.140 4.467 7.734 1.00 88.06 90 ILE A N 1
ATOM 702 C CA . ILE A 1 90 ? -10.772 4.712 7.258 1.00 88.06 90 ILE A CA 1
ATOM 703 C C . ILE A 1 90 ? -9.958 3.418 7.294 1.00 88.06 90 ILE A C 1
ATOM 705 O O . ILE A 1 90 ? -9.372 3.039 6.285 1.00 88.06 90 ILE A O 1
ATOM 709 N N . LEU A 1 91 ? -9.979 2.708 8.427 1.00 90.62 91 LEU A N 1
ATOM 710 C CA . LEU A 1 91 ? -9.240 1.458 8.593 1.00 90.62 91 LEU A CA 1
ATOM 711 C C . LEU A 1 91 ? -9.699 0.389 7.590 1.00 90.62 91 LEU A C 1
ATOM 713 O O . LEU A 1 91 ? -8.876 -0.242 6.938 1.00 90.62 91 LEU A O 1
ATOM 717 N N . THR A 1 92 ? -11.014 0.219 7.427 1.00 90.44 92 THR A N 1
ATOM 718 C CA . THR A 1 92 ? -11.589 -0.741 6.476 1.00 90.44 92 THR A CA 1
ATOM 719 C C . THR A 1 92 ? -11.224 -0.401 5.031 1.00 90.44 92 THR A C 1
ATOM 721 O O . THR A 1 92 ? -10.781 -1.282 4.304 1.00 90.44 92 THR A O 1
ATOM 724 N N . VAL A 1 93 ? -11.355 0.865 4.619 1.00 91.62 93 VAL A N 1
ATOM 725 C CA . VAL A 1 93 ? -10.992 1.301 3.259 1.00 91.62 93 VAL A CA 1
ATOM 726 C C . VAL A 1 93 ? -9.504 1.084 3.001 1.00 91.62 93 VAL A C 1
ATOM 728 O O . VAL A 1 93 ? -9.140 0.580 1.942 1.00 91.62 93 VAL A O 1
ATOM 731 N N . ARG A 1 94 ? -8.640 1.413 3.969 1.00 93.31 94 ARG A N 1
ATOM 732 C CA . ARG A 1 94 ? -7.193 1.258 3.804 1.00 93.31 94 ARG A CA 1
ATOM 733 C C . ARG A 1 94 ? -6.792 -0.203 3.622 1.00 93.31 94 ARG A C 1
ATOM 735 O O . ARG A 1 94 ? -6.086 -0.503 2.665 1.00 93.31 94 ARG A O 1
ATOM 742 N N . ILE A 1 95 ? -7.283 -1.097 4.483 1.00 93.50 95 ILE A N 1
ATOM 743 C CA . ILE A 1 95 ? -7.007 -2.539 4.387 1.00 93.50 95 ILE A CA 1
ATOM 744 C C . ILE A 1 95 ? -7.521 -3.095 3.053 1.00 93.50 95 ILE A C 1
ATOM 746 O O . ILE A 1 95 ? -6.795 -3.815 2.375 1.00 93.50 95 ILE A O 1
ATOM 750 N N . SER A 1 96 ? -8.735 -2.722 2.636 1.00 92.69 96 SER A N 1
ATOM 751 C CA . SER A 1 96 ? -9.288 -3.160 1.350 1.00 92.69 96 SER A CA 1
ATOM 752 C C . SER A 1 96 ? -8.495 -2.640 0.149 1.00 92.69 96 SER A C 1
ATOM 754 O O . SER A 1 96 ? -8.306 -3.389 -0.800 1.00 92.69 96 SER A O 1
ATOM 756 N N . ASN A 1 97 ? -7.998 -1.401 0.180 1.00 92.69 97 ASN A N 1
ATOM 757 C CA . ASN A 1 97 ? -7.144 -0.874 -0.888 1.00 92.69 97 ASN A CA 1
ATOM 758 C C . ASN A 1 97 ? -5.809 -1.624 -0.975 1.00 92.69 97 ASN A C 1
ATOM 760 O O . ASN A 1 97 ? -5.353 -1.916 -2.077 1.00 92.69 97 ASN A O 1
ATOM 764 N N . LEU A 1 98 ? -5.195 -1.957 0.166 1.00 93.31 98 LEU A N 1
ATOM 765 C CA . LEU A 1 98 ? -3.977 -2.772 0.188 1.00 93.31 98 LEU A CA 1
ATOM 766 C C . LEU A 1 98 ? -4.242 -4.158 -0.417 1.00 93.31 98 LEU A C 1
ATOM 768 O O . LEU A 1 98 ? -3.512 -4.566 -1.309 1.00 93.31 98 LEU A O 1
ATOM 772 N N . ALA A 1 99 ? -5.344 -4.804 -0.032 1.00 91.75 99 ALA A N 1
ATOM 773 C CA . ALA A 1 99 ? -5.743 -6.115 -0.547 1.00 91.75 99 ALA A CA 1
ATOM 774 C C . ALA A 1 99 ? -6.205 -6.118 -2.024 1.00 91.75 99 ALA A C 1
ATOM 776 O O . ALA A 1 99 ? -6.264 -7.173 -2.646 1.00 91.75 99 ALA A O 1
ATOM 777 N N . MET A 1 100 ? -6.581 -4.966 -2.597 1.00 89.44 100 MET A N 1
ATOM 778 C CA . MET A 1 100 ? -6.950 -4.854 -4.020 1.00 89.44 100 MET A CA 1
ATOM 779 C C . MET A 1 100 ? -5.750 -4.651 -4.938 1.00 89.44 100 MET A C 1
ATOM 781 O O . MET A 1 100 ? -5.771 -5.095 -6.082 1.00 89.44 100 MET A O 1
ATOM 785 N N . HIS A 1 101 ? -4.760 -3.889 -4.481 1.00 84.75 101 HIS A N 1
ATOM 786 C CA . HIS A 1 101 ? -3.716 -3.357 -5.356 1.00 84.75 101 HIS A CA 1
ATOM 787 C C . HIS A 1 101 ? -2.348 -3.979 -5.108 1.00 84.75 101 HIS A C 1
ATOM 789 O O . HIS A 1 101 ? -1.426 -3.735 -5.883 1.00 84.75 101 HIS A O 1
ATOM 795 N N . GLN A 1 102 ? -2.195 -4.738 -4.024 1.00 84.31 102 GLN A N 1
ATOM 796 C CA . GLN A 1 102 ? -0.920 -5.301 -3.617 1.00 84.31 102 GLN A CA 1
ATOM 797 C C . GLN A 1 102 ? -1.133 -6.754 -3.185 1.00 84.31 102 GLN A C 1
ATOM 799 O O . GLN A 1 102 ? -2.017 -7.051 -2.385 1.00 84.31 102 GLN A O 1
ATOM 804 N N . ASN A 1 103 ? -0.313 -7.665 -3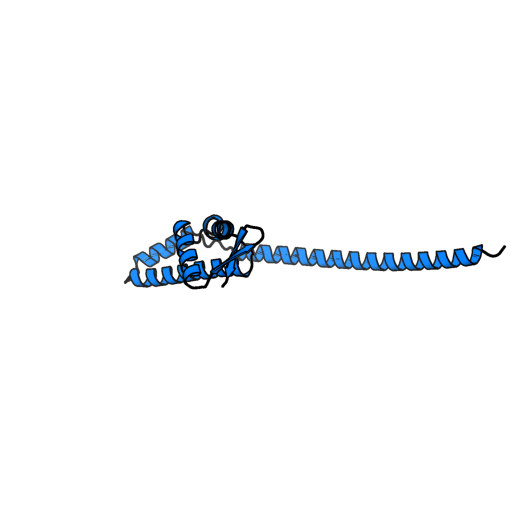.711 1.00 90.19 103 ASN A N 1
ATOM 805 C CA . ASN A 1 103 ? -0.316 -9.071 -3.305 1.00 90.19 103 ASN A CA 1
ATOM 806 C C . ASN A 1 103 ? 0.442 -9.208 -1.982 1.00 90.19 103 ASN A C 1
ATOM 808 O O . ASN A 1 103 ? 1.595 -9.630 -1.970 1.00 90.19 103 ASN A O 1
ATOM 812 N N . LEU A 1 104 ? -0.192 -8.784 -0.889 1.00 94.00 104 LEU A N 1
ATOM 813 C CA . LEU A 1 104 ? 0.416 -8.754 0.436 1.00 94.00 104 LEU A CA 1
ATOM 814 C C . LEU A 1 104 ? -0.131 -9.848 1.341 1.00 94.00 104 LEU A C 1
ATOM 816 O O . LEU A 1 104 ? -1.325 -10.152 1.367 1.00 94.00 104 LEU A O 1
ATOM 820 N N . THR A 1 105 ? 0.755 -10.372 2.167 1.00 96.06 105 THR A N 1
ATOM 821 C CA . THR A 1 105 ? 0.417 -11.208 3.308 1.00 96.06 105 THR A CA 1
ATOM 822 C C . THR A 1 105 ? -0.195 -10.373 4.435 1.00 96.06 105 THR A C 1
ATOM 824 O O . THR A 1 105 ? -0.017 -9.154 4.545 1.00 96.06 105 THR A O 1
ATOM 827 N N . LEU A 1 106 ? -0.914 -11.039 5.340 1.00 95.19 106 LEU A N 1
ATOM 828 C CA . LEU A 1 106 ? -1.499 -10.373 6.504 1.00 95.19 106 LEU A CA 1
ATOM 829 C C . LEU A 1 106 ? -0.457 -9.661 7.400 1.00 95.19 106 LEU A C 1
ATOM 831 O O . LEU A 1 106 ? -0.747 -8.545 7.845 1.00 95.19 106 LEU A O 1
ATOM 835 N N . PRO A 1 107 ? 0.738 -10.234 7.664 1.00 96.19 107 PRO A N 1
ATOM 836 C CA . PRO A 1 107 ? 1.807 -9.536 8.377 1.00 96.19 107 PRO A CA 1
ATOM 837 C C . PRO A 1 107 ? 2.286 -8.256 7.687 1.00 96.19 107 PRO A C 1
ATOM 839 O O . PRO A 1 107 ? 2.519 -7.266 8.374 1.00 96.19 107 PRO A O 1
ATOM 842 N N . GLU A 1 108 ? 2.384 -8.234 6.357 1.00 96.31 108 GLU A N 1
ATOM 843 C CA . GLU A 1 108 ? 2.809 -7.038 5.613 1.00 96.31 108 GLU A CA 1
ATOM 844 C C . GLU A 1 108 ? 1.754 -5.932 5.680 1.00 96.31 108 GLU A C 1
ATOM 846 O O . GLU A 1 108 ? 2.073 -4.774 5.948 1.00 96.31 108 GLU A O 1
ATOM 851 N N . ILE A 1 109 ? 0.471 -6.283 5.540 1.00 95.69 109 ILE A N 1
ATOM 852 C CA . ILE A 1 109 ? -0.619 -5.317 5.739 1.00 95.69 109 ILE A CA 1
ATOM 853 C C . ILE A 1 109 ? -0.606 -4.782 7.179 1.00 95.69 109 ILE A C 1
ATOM 855 O O . ILE A 1 109 ? -0.819 -3.586 7.391 1.00 95.69 109 ILE A O 1
ATOM 859 N N . LYS A 1 110 ? -0.337 -5.639 8.175 1.00 96.50 110 LYS A N 1
ATOM 860 C CA . LYS A 1 110 ? -0.187 -5.225 9.580 1.00 96.50 110 LYS A CA 1
ATOM 861 C C . LYS A 1 110 ? 0.953 -4.223 9.729 1.00 96.50 110 LYS A C 1
ATOM 863 O O . LYS A 1 110 ? 0.761 -3.223 10.410 1.00 96.50 110 LYS A O 1
ATOM 868 N N . GLU A 1 111 ? 2.104 -4.487 9.117 1.00 95.50 111 GLU A N 1
ATOM 869 C CA . GLU A 1 111 ? 3.280 -3.611 9.172 1.00 95.50 111 GLU A CA 1
ATOM 870 C C . GLU A 1 111 ? 2.949 -2.206 8.657 1.00 95.50 111 GLU A C 1
ATOM 872 O O . GLU A 1 111 ? 3.181 -1.210 9.341 1.00 95.50 111 GLU A O 1
ATOM 877 N N . ILE A 1 112 ? 2.292 -2.125 7.498 1.00 93.31 112 ILE A N 1
ATOM 878 C CA . ILE A 1 112 ? 1.882 -0.850 6.902 1.00 93.31 112 ILE A CA 1
ATOM 879 C C . ILE A 1 112 ? 0.866 -0.132 7.804 1.00 93.31 112 ILE A C 1
ATOM 881 O O . ILE A 1 112 ? 1.060 1.014 8.197 1.00 93.31 112 ILE A O 1
ATOM 885 N N . VAL A 1 113 ? -0.230 -0.802 8.165 1.00 93.50 113 VAL A N 1
ATOM 886 C CA . VAL A 1 113 ? -1.379 -0.158 8.826 1.00 93.50 113 VAL A CA 1
ATOM 887 C C . VAL A 1 113 ? -1.108 0.182 10.296 1.00 93.50 113 VAL A C 1
ATOM 889 O O . VAL A 1 113 ? -1.622 1.183 10.811 1.00 93.50 113 VAL A O 1
ATOM 892 N N . VAL A 1 114 ? -0.362 -0.672 11.000 1.00 91.75 114 VAL A N 1
ATOM 893 C CA . VAL A 1 114 ? -0.129 -0.552 12.446 1.00 91.75 114 VAL A CA 1
ATOM 894 C C . VAL A 1 114 ? 1.188 0.147 12.737 1.00 91.75 114 VAL A C 1
ATOM 896 O O . VAL A 1 114 ? 1.182 1.072 13.545 1.00 91.75 114 VAL A O 1
ATOM 899 N N . ASP A 1 115 ? 2.287 -0.259 12.106 1.00 88.38 115 ASP A N 1
ATOM 900 C CA . ASP A 1 115 ? 3.613 0.212 12.517 1.00 88.38 115 ASP A CA 1
ATOM 901 C C . ASP A 1 115 ? 4.046 1.452 11.740 1.00 88.38 115 ASP A C 1
ATOM 903 O O . ASP A 1 115 ? 4.521 2.410 12.346 1.00 88.38 115 ASP A O 1
ATOM 907 N N . GLN A 1 116 ? 3.812 1.485 10.425 1.00 88.31 116 GLN A N 1
ATOM 908 C CA . GLN A 1 116 ? 4.169 2.641 9.596 1.00 88.31 116 GLN A CA 1
ATOM 909 C C . GLN A 1 116 ? 3.134 3.768 9.708 1.00 88.31 116 GLN A C 1
ATOM 911 O O . GLN A 1 116 ? 3.483 4.921 9.949 1.00 88.31 116 GLN A O 1
ATOM 916 N N . GLU A 1 117 ? 1.846 3.450 9.550 1.00 86.75 117 GLU A N 1
ATOM 917 C CA . GLU A 1 117 ? 0.778 4.459 9.505 1.00 86.75 117 GLU A CA 1
ATOM 918 C C . GLU A 1 117 ? 0.136 4.742 10.874 1.00 86.75 117 GLU A C 1
ATOM 920 O O . GLU A 1 117 ? -0.605 5.718 11.023 1.00 86.75 117 GLU A O 1
ATOM 925 N N . ALA A 1 118 ? 0.383 3.897 11.882 1.00 88.38 118 ALA A N 1
ATOM 926 C CA . ALA A 1 118 ? -0.162 4.032 13.237 1.00 88.38 118 ALA A CA 1
ATOM 927 C C . ALA A 1 118 ? -1.688 4.285 13.289 1.00 88.38 118 ALA A C 1
ATOM 929 O O . ALA A 1 118 ? -2.184 5.009 14.166 1.00 88.38 118 ALA A O 1
ATOM 930 N N . LEU A 1 119 ? -2.452 3.685 12.361 1.00 84.69 119 LEU A N 1
ATOM 931 C CA . LEU A 1 119 ? -3.899 3.911 12.225 1.00 84.69 119 LEU A CA 1
ATOM 932 C C . LEU A 1 119 ? -4.708 3.263 13.350 1.00 84.69 119 LEU A C 1
ATOM 934 O O . LEU A 1 119 ? -5.790 3.740 13.715 1.00 84.69 119 LEU A O 1
ATOM 938 N N . CYS A 1 120 ? -4.217 2.150 13.891 1.00 89.00 120 CYS A N 1
ATOM 939 C CA . CYS A 1 120 ? -4.846 1.439 14.995 1.00 89.00 120 CYS A CA 1
ATOM 940 C C . CYS A 1 120 ? -3.829 0.581 15.756 1.00 89.00 120 CYS A C 1
ATOM 942 O O . CYS A 1 120 ? -2.713 0.371 15.297 1.00 89.00 120 CYS A O 1
ATOM 944 N N . SER A 1 121 ? -4.211 0.072 16.930 1.00 92.62 121 SER A N 1
ATOM 945 C CA . SER A 1 121 ? -3.382 -0.901 17.648 1.00 92.62 121 SER A CA 1
ATOM 946 C C . SER A 1 121 ? -3.406 -2.267 16.962 1.00 92.62 121 SER A C 1
ATOM 948 O O . SER A 1 121 ? -4.410 -2.634 16.350 1.00 92.62 121 SER A O 1
ATOM 950 N N . LYS A 1 122 ? -2.362 -3.078 17.172 1.00 94.38 122 LYS A N 1
ATOM 951 C CA . LYS A 1 122 ? -2.276 -4.466 16.680 1.00 94.38 122 LYS A CA 1
ATOM 952 C C . LYS A 1 122 ? -3.532 -5.295 16.991 1.00 94.38 122 LYS A C 1
ATOM 954 O O . LYS A 1 122 ? -4.065 -5.971 16.119 1.00 94.38 122 LYS A O 1
ATOM 959 N N . ALA A 1 123 ? -4.058 -5.204 18.215 1.00 94.75 123 ALA A N 1
ATOM 960 C CA . ALA A 1 123 ? -5.284 -5.909 18.600 1.00 94.75 123 ALA A CA 1
ATOM 961 C C . ALA A 1 123 ? -6.525 -5.402 17.843 1.00 94.75 123 ALA A C 1
ATOM 963 O O . ALA A 1 123 ? -7.404 -6.181 17.479 1.00 94.75 123 ALA A O 1
ATOM 964 N N . THR A 1 124 ? -6.605 -4.091 17.592 1.00 93.31 124 THR A N 1
ATOM 965 C CA . THR A 1 124 ? -7.696 -3.511 16.799 1.00 93.31 124 THR A CA 1
ATOM 966 C C . THR A 1 124 ? -7.601 -3.968 15.350 1.00 93.31 124 THR A C 1
ATOM 968 O O . THR A 1 124 ? -8.621 -4.343 14.783 1.00 93.31 124 THR A O 1
ATOM 971 N N . PHE A 1 125 ? -6.398 -3.998 14.779 1.00 96.25 125 PHE A N 1
ATOM 972 C CA . PHE A 1 125 ? -6.156 -4.465 13.419 1.00 96.25 125 PHE A CA 1
ATOM 973 C C . PHE A 1 125 ? -6.724 -5.871 13.188 1.00 96.25 125 PHE A C 1
ATOM 975 O O . PHE A 1 125 ? -7.626 -6.028 12.366 1.00 96.25 125 PHE A O 1
ATOM 982 N N . TYR A 1 126 ? -6.300 -6.865 13.978 1.00 96.31 126 TYR A N 1
ATOM 983 C CA . TYR A 1 126 ? -6.764 -8.247 13.798 1.00 96.31 126 TYR A CA 1
ATOM 984 C C . TYR A 1 126 ? -8.278 -8.391 13.983 1.00 96.31 126 TYR A C 1
ATOM 986 O O . TYR A 1 126 ? -8.944 -8.984 13.140 1.00 96.31 126 TYR A O 1
ATOM 994 N N . ARG A 1 127 ? -8.869 -7.722 14.985 1.00 95.19 127 ARG A N 1
ATOM 995 C CA . ARG A 1 127 ? -10.335 -7.707 15.160 1.00 95.19 127 ARG A CA 1
ATOM 996 C C . ARG A 1 127 ? -11.083 -7.161 13.943 1.00 95.19 127 ARG A C 1
ATOM 998 O O . ARG A 1 127 ? -12.235 -7.530 13.710 1.00 95.19 127 ARG A O 1
ATOM 1005 N N . TYR A 1 128 ? -10.491 -6.211 13.222 1.00 94.12 128 TYR A N 1
ATOM 1006 C CA . TYR A 1 128 ? -11.099 -5.632 12.029 1.00 94.12 128 TYR A CA 1
ATOM 1007 C C . TYR A 1 128 ? -10.923 -6.525 10.813 1.00 94.12 128 TYR A C 1
ATOM 1009 O O . TYR A 1 128 ? -11.890 -6.684 10.074 1.00 94.12 128 TYR A O 1
ATOM 1017 N N . VAL A 1 129 ? -9.755 -7.140 10.647 1.00 95.19 129 VAL A N 1
ATOM 1018 C CA . VAL A 1 129 ? -9.517 -8.135 9.598 1.00 95.19 129 VAL A CA 1
ATOM 1019 C C . VAL A 1 129 ? -10.487 -9.306 9.748 1.00 95.19 129 VAL A C 1
ATOM 1021 O O . VAL A 1 129 ? -11.198 -9.610 8.796 1.00 95.19 129 VAL A O 1
ATOM 1024 N N . ASP A 1 130 ? -10.642 -9.870 10.949 1.00 95.00 130 ASP A N 1
ATOM 1025 C CA . ASP A 1 130 ? -11.602 -10.956 11.212 1.00 95.00 130 ASP A CA 1
ATOM 1026 C C . ASP A 1 130 ? -13.041 -10.537 10.897 1.00 95.00 130 ASP A C 1
ATOM 1028 O O . ASP A 1 130 ? -13.828 -11.274 10.294 1.00 95.00 130 ASP A O 1
ATOM 1032 N N . ARG A 1 131 ? -13.403 -9.305 11.269 1.00 94.12 131 ARG A N 1
ATOM 1033 C CA . ARG A 1 131 ? -14.713 -8.733 10.944 1.00 94.12 131 ARG A CA 1
ATOM 1034 C C . ARG A 1 131 ? -14.900 -8.540 9.437 1.00 94.12 131 ARG A C 1
ATOM 1036 O O . ARG A 1 131 ? -16.024 -8.651 8.962 1.00 94.12 131 ARG A O 1
ATOM 1043 N N . MET A 1 132 ? -13.855 -8.176 8.704 1.00 94.75 132 MET A N 1
ATOM 1044 C CA . MET A 1 132 ? -13.916 -7.989 7.254 1.00 94.75 132 MET A CA 1
ATOM 1045 C C . MET A 1 132 ? -14.011 -9.340 6.543 1.00 94.75 132 MET A C 1
ATOM 1047 O O . MET A 1 132 ? -14.873 -9.497 5.683 1.00 94.75 132 MET A O 1
ATOM 1051 N N . LYS A 1 133 ? -13.233 -10.332 6.985 1.00 94.44 133 LYS A N 1
ATOM 1052 C CA . LYS A 1 133 ? -13.295 -11.719 6.512 1.00 94.44 133 LYS A CA 1
ATOM 1053 C C . LYS A 1 133 ? -14.679 -12.332 6.728 1.00 94.44 133 LYS A C 1
ATOM 1055 O O . LYS A 1 133 ? -15.318 -12.772 5.785 1.00 94.44 133 LYS A O 1
ATOM 1060 N N . SER A 1 134 ? -15.212 -12.260 7.950 1.00 94.31 134 SER A N 1
ATOM 1061 C CA . SER A 1 134 ? -16.560 -12.775 8.270 1.00 94.31 134 SER A CA 1
ATOM 1062 C C . SER A 1 134 ? -17.703 -12.084 7.516 1.00 94.31 134 SER A C 1
ATOM 1064 O O . SER A 1 134 ? -18.816 -12.600 7.488 1.00 94.31 134 SER A O 1
ATOM 1066 N N . ARG A 1 135 ? -17.454 -10.915 6.915 1.00 93.81 135 ARG A N 1
ATOM 1067 C CA . ARG A 1 135 ? -18.420 -10.179 6.087 1.00 93.81 135 ARG A CA 1
ATOM 1068 C C . ARG A 1 135 ? -18.224 -10.397 4.587 1.00 93.81 135 ARG A C 1
ATOM 1070 O O . ARG A 1 135 ? -18.905 -9.722 3.823 1.00 93.81 135 ARG A O 1
ATOM 1077 N N . GLY A 1 136 ? -17.290 -11.259 4.181 1.00 92.31 136 GLY A N 1
ATOM 1078 C CA . GLY A 1 136 ? -16.943 -11.458 2.774 1.00 92.31 136 GLY A CA 1
ATOM 1079 C C . GLY A 1 136 ? -16.381 -10.193 2.126 1.00 92.31 136 GLY A C 1
ATOM 1080 O O . GLY A 1 136 ? -16.718 -9.887 0.995 1.00 92.31 136 GLY A O 1
ATOM 1081 N N . MET A 1 137 ? -15.605 -9.392 2.866 1.00 91.62 137 MET A N 1
ATOM 1082 C CA . MET A 1 137 ? -14.895 -8.227 2.309 1.00 91.62 137 MET A CA 1
ATOM 1083 C C . MET A 1 137 ? -13.427 -8.530 1.997 1.00 91.62 137 MET A C 1
ATOM 1085 O O . MET A 1 137 ? -12.773 -7.751 1.305 1.00 91.62 137 MET A O 1
ATOM 1089 N N . LEU A 1 138 ? -12.893 -9.597 2.589 1.00 94.44 138 LEU A N 1
ATOM 1090 C CA . LEU A 1 138 ? -11.524 -10.061 2.415 1.00 94.44 138 LEU A CA 1
ATOM 1091 C C . LEU A 1 138 ? -11.534 -11.578 2.337 1.00 94.44 138 LEU A C 1
ATOM 1093 O O . LEU A 1 138 ? -12.200 -12.216 3.155 1.00 94.44 138 LEU A O 1
ATOM 1097 N N . ASP A 1 139 ? -10.702 -12.101 1.454 1.00 94.00 139 ASP A N 1
ATOM 1098 C CA . ASP A 1 139 ? -10.380 -13.512 1.347 1.00 94.00 139 ASP A CA 1
ATOM 1099 C C . ASP A 1 139 ? -8.871 -13.733 1.440 1.00 94.00 139 ASP A C 1
ATOM 1101 O O . ASP A 1 139 ? -8.065 -12.802 1.378 1.00 94.00 139 ASP A O 1
ATOM 1105 N N . PHE A 1 140 ? -8.502 -14.990 1.663 1.00 93.50 140 PHE A N 1
ATOM 1106 C CA . PHE A 1 140 ? -7.119 -15.423 1.807 1.00 93.50 140 PHE A CA 1
ATOM 1107 C C . PHE A 1 140 ? -6.858 -16.485 0.753 1.00 93.50 140 PHE A C 1
ATOM 1109 O O . PHE A 1 140 ? -7.475 -17.551 0.781 1.00 93.50 140 PHE A O 1
ATOM 1116 N N . VAL A 1 141 ? -5.971 -16.172 -0.185 1.00 93.19 141 VAL A N 1
ATOM 1117 C CA . VAL A 1 141 ? -5.618 -17.052 -1.297 1.00 93.19 141 VAL A CA 1
ATOM 1118 C C . VAL A 1 141 ? -4.169 -17.466 -1.138 1.00 93.19 141 VAL A C 1
ATOM 1120 O O . VAL A 1 141 ? -3.299 -16.638 -0.874 1.00 93.19 141 VAL A O 1
ATOM 1123 N N . LYS A 1 142 ? -3.904 -18.758 -1.318 1.00 91.75 142 LYS A N 1
ATOM 1124 C CA . LYS A 1 142 ? -2.551 -19.290 -1.221 1.00 91.75 142 LYS A CA 1
ATOM 1125 C C . LYS A 1 142 ? -1.809 -19.064 -2.536 1.00 91.75 142 LYS A C 1
ATOM 1127 O O . LYS A 1 142 ? -2.190 -19.627 -3.560 1.00 91.75 142 LYS A O 1
ATOM 1132 N N . ILE A 1 143 ? -0.750 -18.261 -2.507 1.00 89.69 143 ILE A N 1
ATOM 1133 C CA . ILE A 1 143 ? 0.134 -17.997 -3.649 1.00 89.69 143 ILE A CA 1
ATOM 1134 C C . ILE A 1 143 ? 1.562 -18.288 -3.193 1.00 89.69 143 ILE A C 1
ATOM 1136 O O . ILE A 1 143 ? 2.035 -17.678 -2.239 1.00 89.69 143 ILE A O 1
ATOM 1140 N N . ASN A 1 144 ? 2.252 -19.218 -3.862 1.00 87.12 144 ASN A N 1
ATOM 1141 C CA . ASN A 1 144 ? 3.628 -19.613 -3.520 1.00 87.12 144 ASN A CA 1
ATOM 1142 C C . ASN A 1 144 ? 3.798 -19.960 -2.028 1.00 87.12 144 ASN A C 1
ATOM 1144 O O . ASN A 1 144 ? 4.683 -19.441 -1.360 1.00 87.12 144 ASN A O 1
ATOM 1148 N N . GLU A 1 145 ? 2.895 -20.792 -1.501 1.00 90.06 145 GLU A N 1
ATOM 1149 C CA . GLU A 1 145 ? 2.829 -21.203 -0.085 1.00 90.06 145 GLU A CA 1
ATOM 1150 C C . GLU A 1 145 ? 2.498 -20.098 0.932 1.00 90.06 145 GLU A C 1
ATOM 1152 O O . GLU A 1 145 ? 2.291 -20.408 2.105 1.00 90.06 145 GLU A O 1
ATOM 1157 N N . MET A 1 146 ? 2.351 -18.847 0.496 1.00 88.62 146 MET A N 1
ATOM 1158 C CA . MET A 1 146 ? 1.976 -17.722 1.347 1.00 88.62 146 MET A CA 1
ATOM 1159 C C . MET A 1 146 ? 0.478 -17.428 1.258 1.00 88.62 146 MET A C 1
ATOM 1161 O O . MET A 1 146 ? -0.106 -17.451 0.174 1.00 88.62 146 MET A O 1
ATOM 1165 N N . ASP A 1 147 ? -0.136 -17.099 2.394 1.00 91.56 147 ASP A N 1
ATOM 1166 C CA . ASP A 1 147 ? -1.524 -16.638 2.445 1.00 91.56 147 ASP A CA 1
ATOM 1167 C C . ASP A 1 147 ? -1.585 -15.140 2.124 1.00 91.56 147 ASP A C 1
ATOM 1169 O O . ASP A 1 147 ? -1.276 -14.283 2.961 1.00 91.56 147 ASP A O 1
ATOM 1173 N N . ILE A 1 148 ? -1.986 -14.831 0.893 1.00 95.12 148 ILE A N 1
ATOM 1174 C CA . ILE A 1 148 ? -2.165 -13.469 0.397 1.00 95.12 148 ILE A CA 1
ATOM 1175 C C . ILE A 1 148 ? -3.580 -12.997 0.706 1.00 95.12 148 ILE A C 1
ATOM 1177 O O . ILE A 1 148 ? -4.560 -13.705 0.462 1.00 95.12 148 ILE A O 1
ATOM 1181 N N . VAL A 1 149 ? -3.684 -11.783 1.239 1.00 93.06 149 VAL A N 1
ATOM 1182 C CA . VAL A 1 149 ? -4.962 -11.133 1.517 1.00 93.06 149 VAL A CA 1
ATOM 1183 C C . VAL A 1 149 ? -5.456 -10.471 0.241 1.00 93.06 149 VAL A C 1
ATOM 1185 O O . VAL A 1 149 ? -4.817 -9.557 -0.275 1.00 93.06 149 VAL A O 1
ATOM 1188 N N . VAL A 1 150 ? -6.622 -10.892 -0.231 1.00 92.38 150 VAL A N 1
ATOM 1189 C CA . VAL A 1 150 ? -7.290 -10.310 -1.396 1.00 92.38 150 VAL A CA 1
ATOM 1190 C C . VAL A 1 150 ? -8.625 -9.714 -0.983 1.00 92.38 150 VAL A C 1
ATOM 1192 O O . VAL A 1 150 ? -9.235 -10.120 0.009 1.00 92.38 150 VAL A O 1
ATOM 1195 N N . LYS A 1 151 ? -9.094 -8.716 -1.727 1.00 89.56 151 LYS A N 1
ATOM 1196 C CA . LYS A 1 151 ? -10.472 -8.253 -1.571 1.00 89.56 151 LYS A CA 1
ATOM 1197 C C . LYS A 1 151 ? -11.417 -9.283 -2.198 1.00 89.56 151 LYS A C 1
ATOM 1199 O O . LYS A 1 151 ? -11.209 -9.656 -3.349 1.00 89.56 151 LYS A O 1
ATOM 1204 N N . ALA A 1 152 ? -12.412 -9.704 -1.421 1.00 83.19 152 ALA A N 1
ATOM 1205 C CA . ALA A 1 152 ? -13.496 -10.575 -1.874 1.00 83.19 152 ALA A CA 1
ATOM 1206 C C . ALA A 1 152 ? -14.481 -9.837 -2.798 1.00 83.19 152 ALA A C 1
ATOM 1208 O O . ALA A 1 152 ? -14.629 -8.595 -2.644 1.00 83.19 152 ALA A O 1
#

Secondary structure (DSSP, 8-state):
---HHHHHHHHHHHHHHHHHHHHHHHHHHHHHHHHHHHHHHHHHHHHHHHHHHT----HHHHHHHHHHHHHS-S-HHHHHHHHHHHHHHHHHHHHHHHHHHS-EEHHHHHIIIIIIS--S-HHHHHHHHHHHHTTTS-EEEEETTEEEEE--